Protein AF-A0A7S0Y699-F1 (afdb_monomer)

Solvent-accessible surface area (backbone atoms only — not comparable to full-atom values): 8806 Å² total; per-residue (Å²): 116,70,66,81,60,70,56,67,76,47,17,30,25,66,94,28,66,89,43,99,70,63,48,71,40,78,43,74,48,36,30,50,46,78,73,39,75,64,37,94,98,78,42,70,42,19,19,34,42,33,44,39,38,28,34,19,54,44,49,66,59,52,56,55,51,32,77,75,46,43,77,44,58,63,66,89,39,71,94,47,36,58,86,80,40,60,79,44,30,72,87,48,79,47,78,46,75,59,47,81,74,56,32,74,36,30,30,52,82,72,67,41,38,48,52,95,74,39,51,72,67,30,56,74,70,58,53,36,29,89,54,80,79,41,34,34,72,75,45,43,92,84,88,88,88,86,86,86,135

Radius of gyration: 19.95 Å; Cα contacts (8 Å, |Δi|>4): 248; chains: 1; bounding box: 57×26×53 Å

Foldseek 3Di:
DVLVVADQVQQFAPVCPPPPDTGRHKDKFKFFAWDADDDPPPAHTATEIEIEIGRNNVVVVVVVVCVVGNGLPDCVDPVSPCVNPVRRYPPHYYYHGDRLVLLQDWLVNVPQAAPVPDDPVCVVVVSHHPDRRQTDVNSDDDDDDDDDD

Structure (mmCIF, N/CA/C/O backbone):
data_AF-A0A7S0Y699-F1
#
_entry.id   AF-A0A7S0Y699-F1
#
loop_
_atom_site.group_PDB
_atom_site.id
_atom_site.type_symbol
_atom_site.label_atom_id
_atom_site.label_alt_id
_atom_site.label_comp_id
_atom_site.label_asym_id
_atom_site.label_entity_id
_atom_site.label_seq_id
_atom_site.pdbx_PDB_ins_code
_atom_site.Cartn_x
_atom_site.Cartn_y
_atom_site.Cartn_z
_atom_site.occupancy
_atom_site.B_iso_or_equiv
_atom_site.auth_seq_id
_atom_site.auth_comp_id
_atom_site.auth_asym_id
_atom_site.auth_atom_id
_atom_site.pdbx_PDB_model_num
ATOM 1 N N . ALA A 1 1 ? -2.655 -6.889 9.668 1.00 92.50 1 ALA A N 1
ATOM 2 C CA . ALA A 1 1 ? -3.745 -7.836 9.348 1.00 92.50 1 ALA A CA 1
ATOM 3 C C . ALA A 1 1 ? -4.973 -7.113 8.804 1.00 92.50 1 ALA A C 1
ATOM 5 O O . ALA A 1 1 ? -5.350 -7.384 7.677 1.00 92.50 1 ALA A O 1
ATOM 6 N N . GLU A 1 2 ? -5.554 -6.162 9.543 1.00 97.06 2 GLU A N 1
ATOM 7 C CA . GLU A 1 2 ? -6.800 -5.480 9.140 1.00 97.06 2 GLU A CA 1
ATOM 8 C C . GLU A 1 2 ? -6.729 -4.751 7.786 1.00 97.06 2 GLU A C 1
ATOM 10 O O . GLU A 1 2 ? -7.734 -4.659 7.089 1.00 97.06 2 GLU A O 1
ATOM 15 N N . ALA A 1 3 ? -5.542 -4.318 7.343 1.00 97.69 3 ALA A N 1
ATOM 16 C CA . ALA A 1 3 ? -5.342 -3.756 6.001 1.00 97.69 3 ALA A CA 1
ATOM 17 C C . ALA A 1 3 ? -5.772 -4.711 4.866 1.00 97.69 3 ALA A C 1
ATOM 19 O O . ALA A 1 3 ? -6.215 -4.256 3.817 1.00 97.69 3 ALA A O 1
ATOM 20 N N . LEU A 1 4 ? -5.684 -6.026 5.099 1.00 97.56 4 LEU A N 1
ATOM 21 C CA . LEU A 1 4 ? -6.048 -7.084 4.151 1.00 97.56 4 LEU A CA 1
ATOM 22 C C . LEU A 1 4 ? -7.506 -7.557 4.304 1.00 97.56 4 LEU A C 1
ATOM 24 O O . LEU A 1 4 ? -7.882 -8.599 3.777 1.00 97.56 4 LEU A O 1
ATOM 28 N N . LYS A 1 5 ? -8.316 -6.826 5.080 1.00 97.31 5 LYS A N 1
ATOM 29 C CA . LYS A 1 5 ? -9.738 -7.114 5.318 1.00 97.31 5 LYS A CA 1
ATOM 30 C C . LYS A 1 5 ? -10.615 -5.872 5.090 1.00 97.31 5 LYS A C 1
ATOM 32 O O . LYS A 1 5 ? -11.307 -5.431 6.009 1.00 97.31 5 LYS A O 1
ATOM 37 N N . PRO A 1 6 ? -10.544 -5.236 3.912 1.00 97.56 6 PRO A N 1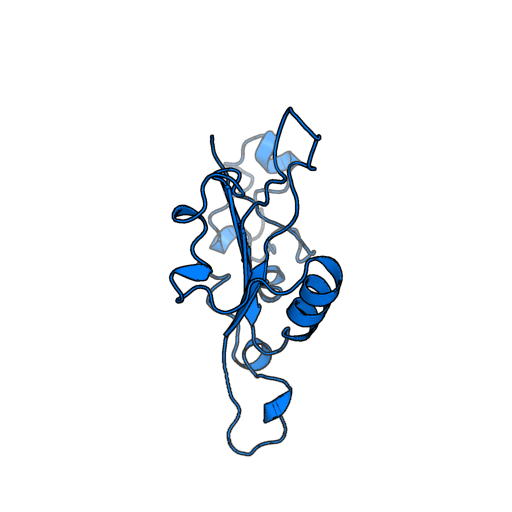
ATOM 38 C CA . PRO A 1 6 ? -11.455 -4.159 3.571 1.00 97.56 6 PRO A CA 1
ATOM 39 C C . PRO A 1 6 ? -12.902 -4.685 3.544 1.00 97.56 6 PRO A C 1
ATOM 41 O O . PRO A 1 6 ? -13.136 -5.840 3.184 1.00 97.56 6 PRO A O 1
ATOM 44 N N . PRO A 1 7 ? -13.883 -3.858 3.929 1.00 97.50 7 PRO A N 1
ATOM 45 C CA . PRO A 1 7 ? -15.293 -4.180 3.747 1.00 97.50 7 PRO A CA 1
ATOM 46 C C . PRO A 1 7 ? -15.667 -4.308 2.255 1.00 97.50 7 PRO A C 1
ATOM 48 O O . PRO A 1 7 ? -14.981 -3.784 1.375 1.00 97.50 7 PRO A O 1
ATOM 51 N N . SER A 1 8 ? -16.770 -5.011 1.979 1.00 96.00 8 SER A N 1
ATOM 52 C CA . SER A 1 8 ? -17.258 -5.335 0.620 1.00 96.00 8 SER A CA 1
ATOM 53 C C . SER A 1 8 ? -17.503 -4.093 -0.259 1.00 96.00 8 SER A C 1
ATOM 55 O O . SER A 1 8 ? -17.228 -4.109 -1.463 1.00 96.00 8 SER A O 1
ATOM 57 N N . ASP A 1 9 ? -17.918 -2.969 0.333 1.00 95.81 9 ASP A N 1
ATOM 58 C CA . ASP A 1 9 ? -18.098 -1.699 -0.378 1.00 95.81 9 ASP A CA 1
ATOM 59 C C . ASP A 1 9 ? -16.779 -1.142 -0.940 1.00 95.81 9 ASP A C 1
ATOM 61 O O . ASP A 1 9 ? -16.764 -0.648 -2.066 1.00 95.81 9 ASP A O 1
ATOM 65 N N . LEU A 1 10 ? -15.663 -1.286 -0.214 1.00 97.75 10 LEU A N 1
ATOM 66 C CA . LEU A 1 10 ? -14.329 -0.937 -0.720 1.00 97.75 10 LEU A CA 1
ATOM 67 C C . LEU A 1 10 ? -13.794 -1.954 -1.738 1.00 97.75 10 LEU A C 1
ATOM 69 O O . LEU A 1 10 ? -12.998 -1.610 -2.610 1.00 97.75 10 LEU A O 1
ATOM 73 N N . MET A 1 11 ? -14.207 -3.216 -1.649 1.00 98.31 11 MET A N 1
ATOM 74 C CA . MET A 1 11 ? -13.753 -4.252 -2.583 1.00 98.31 11 MET A CA 1
ATOM 75 C C . MET A 1 11 ? -14.457 -4.200 -3.939 1.00 98.31 11 MET A C 1
ATOM 77 O O . MET A 1 11 ? -13.927 -4.724 -4.918 1.00 98.31 11 MET A O 1
ATOM 81 N N . THR A 1 12 ? -15.628 -3.565 -4.014 1.00 98.38 12 THR A N 1
ATOM 82 C CA . THR A 1 12 ? -16.441 -3.510 -5.231 1.00 98.38 12 THR A CA 1
ATOM 83 C C . THR A 1 12 ? -15.731 -2.735 -6.345 1.00 98.38 12 THR A C 1
ATOM 85 O O . THR A 1 12 ? -15.505 -1.529 -6.236 1.00 98.38 12 THR A O 1
ATOM 88 N N . LEU A 1 13 ? -15.431 -3.409 -7.458 1.00 98.25 13 LEU A N 1
ATOM 89 C CA . LEU A 1 13 ? -14.838 -2.785 -8.640 1.00 98.25 13 LEU A CA 1
ATOM 90 C C . LEU A 1 13 ? -15.857 -1.848 -9.323 1.00 98.25 13 LEU A C 1
ATOM 92 O O . LEU A 1 13 ? -16.926 -2.331 -9.727 1.00 98.25 13 LEU A O 1
ATOM 96 N N . PRO A 1 14 ? -15.534 -0.554 -9.552 1.00 98.06 14 PRO A N 1
ATOM 97 C CA . PRO A 1 14 ? -16.464 0.425 -10.121 1.00 98.06 14 PRO A CA 1
ATOM 98 C C . PRO A 1 14 ? -17.082 -0.006 -11.452 1.00 98.06 14 PRO A C 1
ATOM 100 O O . PRO A 1 14 ? -18.264 0.230 -11.687 1.00 98.06 14 PRO A O 1
ATOM 103 N N . TYR A 1 15 ? -16.313 -0.712 -12.287 1.00 97.69 15 TYR A N 1
ATOM 104 C CA . TYR A 1 15 ? -16.774 -1.243 -13.572 1.00 97.69 15 TYR A CA 1
ATOM 105 C C . TYR A 1 15 ? -18.023 -2.133 -13.446 1.00 97.69 15 TYR A C 1
ATOM 107 O O . TYR A 1 15 ? -18.905 -2.101 -14.299 1.00 97.69 15 TYR A O 1
ATOM 115 N N . THR A 1 16 ? -18.133 -2.888 -12.350 1.00 97.50 16 THR A N 1
ATOM 116 C CA . THR A 1 16 ? -19.240 -3.828 -12.101 1.00 97.50 16 THR A CA 1
ATOM 117 C C . THR A 1 16 ? -20.292 -3.285 -11.132 1.00 97.50 16 THR A C 1
ATOM 119 O O . THR A 1 16 ? -21.240 -3.990 -10.799 1.00 97.50 16 THR A O 1
ATOM 122 N N . ALA A 1 17 ? -20.172 -2.033 -10.675 1.00 94.69 17 ALA A N 1
ATOM 123 C CA . ALA A 1 17 ? -20.982 -1.502 -9.574 1.00 94.69 17 ALA A CA 1
ATOM 124 C C . ALA A 1 17 ? -22.498 -1.484 -9.852 1.00 94.69 17 ALA A C 1
ATOM 126 O O . ALA A 1 17 ? -23.290 -1.607 -8.915 1.00 94.69 17 ALA A O 1
ATOM 127 N N . ASN A 1 18 ? -22.887 -1.366 -11.127 1.00 96.00 18 ASN A N 1
ATOM 128 C CA . ASN A 1 18 ? -24.281 -1.362 -11.587 1.00 96.00 18 ASN A CA 1
ATOM 129 C C . ASN A 1 18 ? -24.750 -2.723 -12.136 1.00 96.00 18 ASN A C 1
ATOM 131 O O . ASN A 1 18 ? -25.834 -2.805 -12.703 1.00 96.00 18 ASN A O 1
ATOM 135 N N . SER A 1 19 ? -23.930 -3.771 -12.022 1.00 95.62 19 SER A N 1
ATOM 136 C CA . SER A 1 19 ? -24.296 -5.128 -12.442 1.00 95.62 19 SER A CA 1
ATOM 137 C C . SER A 1 19 ? -25.020 -5.873 -11.320 1.00 95.62 19 SER A C 1
ATOM 139 O O . SER A 1 19 ? -24.768 -5.623 -10.140 1.00 95.62 19 SER A O 1
ATOM 141 N N . ASP A 1 20 ? -25.868 -6.837 -11.688 1.00 95.88 20 ASP A N 1
ATOM 142 C CA . ASP A 1 20 ? -26.523 -7.737 -10.726 1.00 95.88 20 ASP A CA 1
ATOM 143 C C . ASP A 1 20 ? -25.497 -8.566 -9.934 1.00 95.88 20 ASP A C 1
ATOM 145 O O . ASP A 1 20 ? -25.697 -8.870 -8.759 1.00 95.88 20 ASP A O 1
ATOM 149 N N . GLN A 1 21 ? -24.369 -8.899 -10.573 1.00 95.88 21 GLN A N 1
ATOM 150 C CA . GLN A 1 21 ? -23.217 -9.552 -9.956 1.00 95.88 21 GLN A CA 1
ATOM 151 C C . GLN A 1 21 ? -22.035 -8.583 -9.908 1.00 95.88 21 GLN A C 1
ATOM 153 O O . GLN A 1 21 ? -21.466 -8.225 -10.940 1.00 95.88 21 GLN A O 1
ATOM 158 N N . LYS A 1 22 ? -21.669 -8.157 -8.697 1.00 97.44 22 LYS A N 1
ATOM 159 C CA . LYS A 1 22 ? -20.559 -7.229 -8.450 1.00 97.44 22 LYS A CA 1
ATOM 160 C C . LYS A 1 22 ? -19.270 -8.004 -8.205 1.00 97.44 22 LYS A C 1
ATOM 162 O O . LYS A 1 22 ? -19.272 -8.990 -7.471 1.00 97.44 22 LYS A O 1
ATOM 167 N N . ALA A 1 23 ? -18.172 -7.546 -8.796 1.00 97.81 23 ALA A N 1
ATOM 168 C CA . ALA A 1 23 ? -16.852 -8.101 -8.543 1.00 97.81 23 ALA A CA 1
ATOM 169 C C . ALA A 1 23 ? -16.239 -7.440 -7.302 1.00 97.81 23 ALA A C 1
ATOM 171 O O . ALA A 1 23 ? -16.046 -6.224 -7.275 1.00 97.81 23 ALA A O 1
ATOM 172 N N . GLU A 1 24 ? -15.914 -8.250 -6.297 1.00 98.06 24 GLU A N 1
ATOM 173 C CA . GLU A 1 24 ? -15.200 -7.835 -5.089 1.00 98.06 24 GLU A CA 1
ATOM 174 C C . GLU A 1 24 ? -13.762 -8.343 -5.160 1.00 98.06 24 GLU A C 1
ATOM 176 O O . GLU A 1 24 ? -13.492 -9.520 -4.924 1.00 98.06 24 GLU A O 1
ATOM 181 N N . VAL A 1 25 ? -12.835 -7.468 -5.547 1.00 98.00 25 VAL A N 1
ATOM 182 C CA . VAL A 1 25 ? -11.463 -7.863 -5.886 1.00 98.00 25 VAL A CA 1
ATOM 183 C C . VAL A 1 25 ? -10.441 -6.876 -5.347 1.00 98.00 25 VAL A C 1
ATOM 185 O O . VAL A 1 25 ? -10.731 -5.702 -5.116 1.00 98.00 25 VAL A O 1
ATOM 188 N N . TYR A 1 26 ? -9.216 -7.362 -5.181 1.00 98.44 26 TYR A N 1
ATOM 189 C CA . TYR A 1 26 ? -8.049 -6.496 -5.143 1.00 98.44 26 TYR A CA 1
ATOM 190 C C . TYR A 1 26 ? -7.591 -6.203 -6.566 1.00 98.44 26 TYR A C 1
ATOM 192 O O . TYR A 1 26 ? -7.600 -7.085 -7.424 1.00 98.44 26 TYR A O 1
ATOM 200 N N . CYS A 1 27 ? -7.128 -4.981 -6.787 1.00 98.31 27 CYS A N 1
ATOM 201 C CA . CYS A 1 27 ? -6.361 -4.612 -7.964 1.00 98.31 27 CYS A CA 1
ATOM 202 C C . CYS A 1 27 ? -4.888 -4.468 -7.569 1.00 98.31 27 CYS A C 1
ATOM 204 O O . CYS A 1 27 ? -4.571 -4.073 -6.440 1.00 98.31 27 CYS A O 1
ATOM 206 N N . SER A 1 28 ? -3.984 -4.789 -8.494 1.00 98.56 28 SER A N 1
ATOM 207 C CA . SER A 1 28 ? -2.548 -4.647 -8.263 1.00 98.56 28 SER A CA 1
ATOM 208 C C . SER A 1 28 ? -1.818 -4.124 -9.489 1.00 98.56 28 SER A C 1
ATOM 210 O O . SER A 1 28 ? -2.262 -4.374 -10.605 1.00 98.56 28 SER A O 1
ATOM 212 N N . LEU A 1 29 ? -0.687 -3.465 -9.260 1.00 98.75 29 LEU A N 1
ATOM 213 C CA . LEU A 1 29 ? 0.206 -2.953 -10.293 1.00 98.75 29 LEU A CA 1
ATOM 214 C C . LEU A 1 29 ? 1.664 -3.224 -9.901 1.00 98.75 29 LEU A C 1
ATOM 216 O O . LEU A 1 29 ? 2.030 -3.088 -8.727 1.00 98.75 29 LEU A O 1
ATOM 220 N N . LEU A 1 30 ? 2.482 -3.620 -10.878 1.00 98.81 30 LEU A N 1
ATOM 221 C CA . LEU A 1 30 ? 3.939 -3.621 -10.764 1.00 98.81 30 LEU A CA 1
ATOM 222 C C . LEU A 1 30 ? 4.463 -2.285 -11.296 1.00 98.81 30 LEU A C 1
ATOM 224 O O . LEU A 1 30 ? 4.098 -1.871 -12.391 1.00 98.81 30 LEU A O 1
ATOM 228 N N . LEU A 1 31 ? 5.312 -1.616 -10.522 1.00 98.69 31 LEU A N 1
ATOM 229 C CA . LEU A 1 31 ? 6.002 -0.393 -10.929 1.00 98.69 31 LEU A CA 1
ATOM 230 C C . LEU A 1 31 ? 7.513 -0.625 -10.922 1.00 98.69 31 LEU A C 1
ATOM 232 O O . LEU A 1 31 ? 8.020 -1.318 -10.034 1.00 98.69 31 LEU A O 1
ATOM 236 N N . ARG A 1 32 ? 8.220 0.027 -11.852 1.00 98.31 32 ARG A N 1
ATOM 237 C CA . ARG A 1 32 ? 9.688 0.024 -11.976 1.00 98.31 32 ARG A CA 1
ATOM 238 C C . ARG A 1 32 ? 10.266 1.447 -11.844 1.00 98.31 32 ARG A C 1
ATOM 240 O O . ARG A 1 32 ? 10.871 1.952 -12.786 1.00 98.31 32 ARG A O 1
ATOM 247 N N . PRO A 1 33 ? 10.044 2.161 -10.720 1.00 98.00 33 PRO A N 1
ATOM 248 C CA . PRO A 1 33 ? 10.505 3.540 -10.593 1.00 98.00 33 PRO A CA 1
ATOM 249 C C . PRO A 1 33 ? 12.037 3.625 -10.631 1.00 98.00 33 PRO A C 1
ATOM 251 O O . PRO A 1 33 ? 12.727 2.918 -9.890 1.00 98.00 33 PRO A O 1
ATOM 254 N N . LEU A 1 34 ? 12.552 4.535 -11.461 1.00 97.75 34 LEU A N 1
ATOM 255 C CA . LEU A 1 34 ? 13.977 4.837 -11.581 1.00 97.75 34 LEU A CA 1
ATOM 256 C C . LEU A 1 34 ? 14.559 5.288 -10.231 1.00 97.75 34 LEU A C 1
ATOM 258 O O . LEU A 1 34 ? 14.036 6.199 -9.586 1.00 97.75 34 LEU A O 1
ATOM 262 N N . ALA A 1 35 ? 15.663 4.667 -9.826 1.00 97.12 35 ALA A N 1
ATOM 263 C CA . ALA A 1 35 ? 16.369 4.945 -8.576 1.00 97.12 35 ALA A CA 1
ATOM 264 C C . ALA A 1 35 ? 17.822 5.385 -8.810 1.00 97.12 35 ALA A C 1
ATOM 266 O O . ALA A 1 35 ? 18.334 6.232 -8.077 1.00 97.12 35 ALA A O 1
ATOM 267 N N . CYS A 1 36 ? 18.475 4.846 -9.842 1.00 97.62 36 CYS A N 1
ATOM 268 C CA . CYS A 1 36 ? 19.807 5.245 -10.280 1.00 97.62 36 CYS A CA 1
ATOM 269 C C . CYS A 1 36 ? 19.738 5.651 -11.757 1.00 97.62 36 CYS A C 1
ATOM 271 O O . CYS A 1 36 ? 19.381 4.806 -12.571 1.00 97.62 36 CYS A O 1
ATOM 273 N N . PRO A 1 37 ? 20.020 6.912 -12.121 1.00 97.25 37 PRO A N 1
ATOM 274 C CA . PRO A 1 37 ? 20.061 7.311 -13.523 1.00 97.25 37 PRO A CA 1
ATOM 275 C C . PRO A 1 37 ? 21.303 6.745 -14.219 1.00 97.25 37 PRO A C 1
ATOM 277 O O . PRO A 1 37 ? 22.350 6.579 -13.591 1.00 97.25 37 PRO A O 1
ATOM 280 N N . GLU A 1 38 ? 21.201 6.528 -15.528 1.00 97.88 38 GLU A N 1
ATOM 281 C CA . GLU A 1 38 ? 22.345 6.152 -16.356 1.00 97.88 38 GLU A CA 1
ATOM 282 C C . GLU A 1 38 ? 23.432 7.242 -16.335 1.00 97.88 38 GLU A C 1
ATOM 284 O O . GLU A 1 38 ? 23.162 8.443 -16.451 1.00 97.88 38 GLU A O 1
ATOM 289 N N . VAL A 1 39 ? 24.690 6.808 -16.238 1.00 97.56 39 VAL A N 1
ATOM 290 C CA . VAL A 1 39 ? 25.869 7.634 -16.497 1.00 97.56 39 VAL A CA 1
ATOM 291 C C . VAL A 1 39 ? 26.774 6.875 -17.458 1.00 97.56 39 VAL A C 1
ATOM 293 O O . VAL A 1 39 ? 27.418 5.895 -17.078 1.00 97.56 39 VAL A O 1
ATOM 296 N N . VAL A 1 40 ? 26.846 7.361 -18.699 1.00 96.88 40 VAL A N 1
ATOM 297 C CA . VAL A 1 40 ? 27.591 6.723 -19.794 1.00 96.88 40 VAL A CA 1
ATOM 298 C C . VAL A 1 40 ? 29.034 6.417 -19.381 1.00 96.88 40 VAL A C 1
ATOM 300 O O . VAL A 1 40 ? 29.788 7.305 -18.982 1.00 96.88 40 VAL A O 1
ATOM 303 N N . GLY A 1 41 ? 29.419 5.145 -19.505 1.00 95.81 41 GLY A N 1
ATOM 304 C CA . GLY A 1 41 ? 30.754 4.654 -19.151 1.00 95.81 41 GLY A CA 1
ATOM 305 C C . GLY A 1 41 ? 30.993 4.443 -17.651 1.00 95.81 41 GLY A C 1
ATOM 306 O O . GLY A 1 41 ? 32.126 4.154 -17.270 1.00 95.81 41 GLY A O 1
ATOM 307 N N . PHE A 1 42 ? 29.966 4.585 -16.807 1.00 96.12 42 PHE A N 1
ATOM 308 C CA . PHE A 1 42 ? 30.067 4.404 -15.358 1.00 96.12 42 PHE A CA 1
ATOM 309 C C . PHE A 1 42 ? 28.998 3.464 -14.787 1.00 96.12 42 PHE A C 1
ATOM 311 O O . PHE A 1 42 ? 29.355 2.491 -14.127 1.00 96.12 42 PHE A O 1
ATOM 318 N N . THR A 1 43 ? 27.712 3.735 -15.026 1.00 95.69 43 THR A N 1
ATOM 319 C CA . THR A 1 43 ? 26.604 2.894 -14.544 1.00 95.69 43 THR A CA 1
ATOM 320 C C . THR A 1 43 ? 25.438 2.918 -15.518 1.00 95.69 43 THR A C 1
ATOM 322 O O . THR A 1 43 ? 25.113 3.968 -16.072 1.00 95.69 43 THR A O 1
ATOM 325 N N . GLU A 1 44 ? 24.789 1.771 -15.673 1.00 96.69 44 GLU A N 1
ATOM 326 C CA . GLU A 1 44 ? 23.470 1.681 -16.294 1.00 96.69 44 GLU A CA 1
ATOM 327 C C . GLU A 1 44 ? 22.402 2.223 -15.343 1.00 96.69 44 GLU A C 1
ATOM 329 O O . GLU A 1 44 ? 22.641 2.377 -14.134 1.00 96.69 44 GLU A O 1
ATOM 334 N N . GLU A 1 45 ? 21.236 2.545 -15.900 1.00 97.75 45 GLU A N 1
ATOM 335 C CA . GLU A 1 45 ? 20.092 2.916 -15.085 1.00 97.75 45 GLU A CA 1
ATOM 336 C C . GLU A 1 45 ? 19.607 1.736 -14.241 1.00 97.75 45 GLU A C 1
ATOM 338 O O . GLU A 1 45 ? 19.653 0.583 -14.660 1.00 97.75 45 GLU A O 1
ATOM 343 N N . LYS A 1 46 ? 19.129 2.029 -13.029 1.00 98.31 46 LYS A N 1
ATOM 344 C CA . LYS A 1 46 ? 18.552 1.021 -12.140 1.00 98.31 46 LYS A CA 1
ATOM 345 C C . LYS A 1 46 ? 17.230 1.477 -11.569 1.00 98.31 46 LYS A C 1
ATOM 347 O O . LYS A 1 46 ? 17.095 2.615 -11.112 1.00 98.31 46 LYS A O 1
ATOM 352 N N . SER A 1 47 ? 16.284 0.555 -11.514 1.00 98.25 47 SER A N 1
ATOM 353 C CA . SER A 1 47 ? 14.972 0.736 -10.908 1.00 98.25 47 SER A CA 1
ATOM 354 C C . SER A 1 47 ? 14.840 -0.056 -9.608 1.00 98.25 47 SER A C 1
ATOM 356 O O . SER A 1 47 ? 15.544 -1.039 -9.372 1.00 98.25 47 SER A O 1
ATOM 358 N N . ASN A 1 48 ? 13.920 0.372 -8.747 1.00 97.19 48 ASN A N 1
ATOM 359 C CA . ASN A 1 48 ? 13.360 -0.504 -7.715 1.00 97.19 48 ASN A CA 1
ATOM 360 C C . ASN A 1 48 ? 12.143 -1.230 -8.305 1.00 97.19 48 ASN A C 1
ATOM 362 O O . ASN A 1 48 ? 11.591 -0.778 -9.305 1.00 97.19 48 ASN A O 1
ATOM 366 N N . GLU A 1 49 ? 11.644 -2.275 -7.648 1.00 98.19 49 GLU A N 1
ATOM 367 C CA . GLU A 1 49 ? 10.267 -2.731 -7.892 1.00 98.19 49 GLU A CA 1
ATOM 368 C C . GLU A 1 49 ? 9.335 -2.325 -6.766 1.00 98.19 49 GLU A C 1
ATOM 370 O O . GLU A 1 49 ? 9.693 -2.371 -5.590 1.00 98.19 49 GLU A O 1
ATOM 375 N N . VAL A 1 50 ? 8.105 -1.962 -7.124 1.00 98.62 50 VAL A N 1
ATOM 376 C CA . VAL A 1 50 ? 7.043 -1.704 -6.153 1.00 98.62 50 VAL A CA 1
ATOM 377 C C . VAL A 1 50 ? 5.786 -2.463 -6.547 1.00 98.62 50 VAL A C 1
ATOM 379 O O . VAL A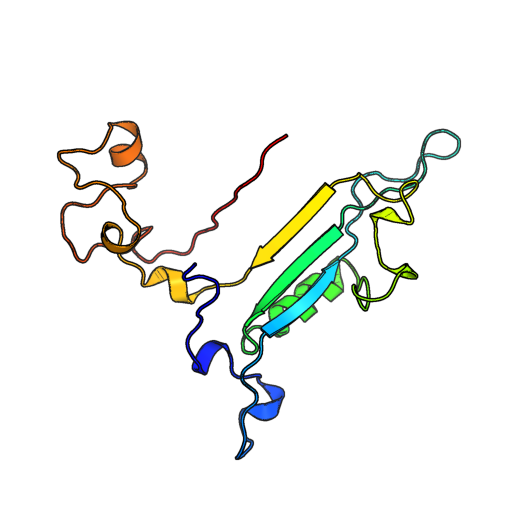 1 50 ? 5.276 -2.309 -7.656 1.00 98.62 50 VAL A O 1
ATOM 382 N N . ARG A 1 51 ? 5.243 -3.241 -5.607 1.00 98.62 51 ARG A N 1
ATOM 383 C CA . ARG A 1 51 ? 3.903 -3.827 -5.714 1.00 98.62 51 ARG A CA 1
ATOM 384 C C . ARG A 1 51 ? 2.891 -2.882 -5.082 1.00 98.62 51 ARG A C 1
ATOM 386 O O . ARG A 1 51 ? 2.894 -2.675 -3.868 1.00 98.62 51 ARG A O 1
ATOM 393 N N . PHE A 1 52 ? 2.029 -2.299 -5.907 1.00 98.81 52 PHE A N 1
ATOM 394 C CA . PHE A 1 52 ? 0.957 -1.419 -5.456 1.00 98.81 52 PHE A CA 1
ATOM 395 C C . PHE A 1 52 ? -0.352 -2.205 -5.404 1.00 98.81 52 PHE A C 1
ATOM 397 O O . PHE A 1 52 ? -0.773 -2.759 -6.413 1.00 98.81 52 PHE A O 1
ATOM 404 N N . ILE A 1 53 ? -0.987 -2.278 -4.236 1.00 98.75 53 ILE A N 1
ATOM 405 C CA . ILE A 1 53 ? -2.193 -3.072 -3.982 1.00 98.75 53 ILE A CA 1
ATOM 406 C C . ILE A 1 53 ? -3.292 -2.146 -3.466 1.00 98.75 53 ILE A C 1
ATOM 408 O O . ILE A 1 53 ? -3.099 -1.399 -2.502 1.00 98.75 53 ILE A O 1
ATOM 412 N N . ALA A 1 54 ? -4.469 -2.216 -4.080 1.00 98.62 54 ALA A N 1
ATOM 413 C CA . ALA A 1 54 ? -5.626 -1.441 -3.656 1.00 98.62 54 ALA A CA 1
ATOM 414 C C . ALA A 1 54 ? -6.921 -2.264 -3.747 1.00 98.62 54 ALA A C 1
ATOM 416 O O . ALA A 1 54 ? -7.041 -3.118 -4.629 1.00 98.62 54 ALA A O 1
ATOM 417 N N . PRO A 1 55 ? -7.905 -2.022 -2.862 1.00 98.62 55 PRO A N 1
ATOM 418 C CA . PRO A 1 55 ? -9.266 -2.520 -3.042 1.00 98.62 55 PRO A CA 1
ATOM 419 C C . PRO A 1 55 ? -9.858 -2.045 -4.376 1.00 98.62 55 PRO A C 1
ATOM 421 O O . PRO A 1 55 ? -9.521 -0.954 -4.843 1.00 98.62 55 PRO A O 1
ATOM 424 N N . GLY A 1 56 ? -10.760 -2.830 -4.971 1.00 98.38 56 GLY A N 1
ATOM 425 C CA . GLY A 1 56 ? -11.337 -2.550 -6.288 1.00 98.38 56 GLY A CA 1
ATOM 426 C C . GLY A 1 56 ? -11.941 -1.150 -6.425 1.00 98.38 56 GLY A C 1
ATOM 427 O O . GLY A 1 56 ? -11.752 -0.505 -7.458 1.00 98.38 56 GLY A O 1
ATOM 428 N N . SER A 1 57 ? -12.574 -0.617 -5.373 1.00 98.25 57 SER A N 1
ATOM 429 C CA . SER A 1 57 ? -13.162 0.732 -5.386 1.00 98.25 57 SER A CA 1
ATOM 430 C C . SER A 1 57 ? -12.128 1.853 -5.551 1.00 98.25 57 SER A C 1
ATOM 432 O O . SER A 1 57 ? -12.494 2.995 -5.813 1.00 98.25 57 SER A O 1
ATOM 434 N N . MET A 1 58 ? -10.845 1.542 -5.362 1.00 98.44 58 MET A N 1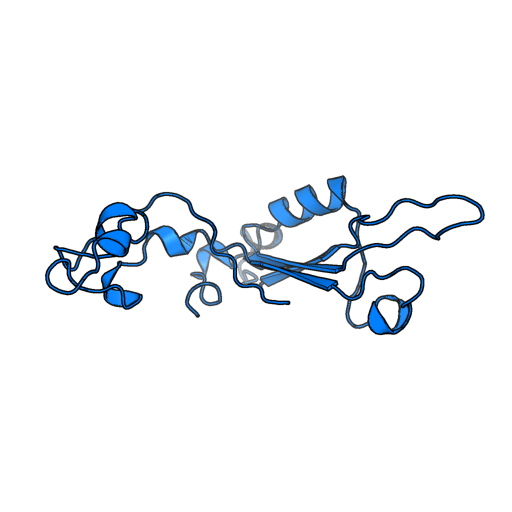
ATOM 435 C CA . MET A 1 58 ? -9.712 2.465 -5.402 1.00 98.44 58 MET A CA 1
ATOM 436 C C . MET A 1 58 ? -8.815 2.240 -6.628 1.00 98.44 58 MET A C 1
ATOM 438 O O . MET A 1 58 ? -7.670 2.685 -6.648 1.00 98.44 58 MET A O 1
ATOM 442 N N . VAL A 1 59 ? -9.311 1.565 -7.671 1.00 98.44 59 VAL A N 1
ATOM 443 C CA . VAL A 1 59 ? -8.543 1.296 -8.901 1.00 98.44 59 VAL A CA 1
ATOM 444 C C . VAL A 1 59 ? -8.037 2.572 -9.596 1.00 98.44 59 VAL A C 1
ATOM 446 O O . VAL A 1 59 ? -6.978 2.552 -10.213 1.00 98.44 59 VAL A O 1
ATOM 449 N N . SER A 1 60 ? -8.699 3.721 -9.416 1.00 98.38 60 SER A N 1
ATOM 450 C CA . SER A 1 60 ? -8.214 5.017 -9.922 1.00 98.38 60 SER A CA 1
ATOM 451 C C . SER A 1 60 ? -6.866 5.437 -9.326 1.00 98.38 60 SER A C 1
ATOM 453 O O . SER A 1 60 ? -6.134 6.214 -9.928 1.00 98.38 60 SER A O 1
ATOM 455 N N . ASN A 1 61 ? -6.513 4.945 -8.133 1.00 98.69 61 ASN A N 1
ATOM 456 C CA . ASN A 1 61 ? -5.193 5.189 -7.560 1.00 98.69 61 ASN A CA 1
ATOM 457 C C . ASN A 1 61 ? -4.089 4.441 -8.315 1.00 98.69 61 ASN A C 1
ATOM 459 O O . ASN A 1 61 ? -2.964 4.932 -8.324 1.00 98.69 61 ASN A O 1
ATOM 463 N N . LEU A 1 62 ? -4.399 3.289 -8.924 1.00 98.62 62 LEU A N 1
ATOM 464 C CA . LEU A 1 62 ? -3.458 2.536 -9.758 1.00 98.62 62 LEU A CA 1
ATOM 465 C C . LEU A 1 62 ? -3.230 3.266 -11.081 1.00 98.62 62 LEU A C 1
ATOM 467 O O . LEU A 1 62 ? -2.081 3.518 -11.413 1.00 98.62 62 LEU A O 1
ATOM 471 N N . ASP A 1 63 ? -4.304 3.708 -11.741 1.00 98.50 63 ASP A N 1
ATOM 472 C CA . ASP A 1 63 ? -4.240 4.572 -12.935 1.00 98.50 63 ASP A CA 1
ATOM 473 C C . ASP A 1 63 ? -3.371 5.821 -12.683 1.00 98.50 63 ASP A C 1
ATOM 475 O O . ASP A 1 63 ? -2.451 6.137 -13.438 1.00 98.50 63 ASP A O 1
ATOM 479 N N . PHE A 1 64 ? -3.570 6.477 -11.533 1.00 98.69 64 PHE A N 1
ATOM 480 C CA . PHE A 1 64 ? -2.760 7.628 -11.142 1.00 98.69 64 PHE A CA 1
ATOM 481 C C . PHE A 1 64 ? -1.258 7.308 -11.072 1.00 98.69 64 PHE A C 1
ATOM 483 O O . PHE A 1 64 ? -0.458 8.028 -11.668 1.00 98.69 64 PHE A O 1
ATOM 490 N N . VAL A 1 65 ? -0.849 6.254 -10.357 1.00 98.50 65 VAL A N 1
ATOM 491 C CA . VAL A 1 65 ? 0.584 5.937 -10.215 1.00 98.50 65 VAL A CA 1
ATOM 492 C C . VAL A 1 65 ? 1.184 5.331 -11.485 1.00 98.50 65 VAL A C 1
ATOM 494 O O . VAL A 1 65 ? 2.351 5.587 -11.765 1.00 98.50 65 VAL A O 1
ATOM 497 N N . GLU A 1 66 ? 0.396 4.605 -12.279 1.00 98.56 66 GLU A N 1
ATOM 498 C CA . GLU A 1 66 ? 0.790 4.100 -13.598 1.00 98.56 66 GLU A CA 1
ATOM 499 C C . GLU A 1 66 ? 1.139 5.253 -14.543 1.00 98.56 66 GLU A C 1
ATOM 501 O O . GLU A 1 66 ? 2.186 5.233 -15.184 1.00 98.56 66 GLU A O 1
ATOM 506 N N . SER A 1 67 ? 0.325 6.313 -14.565 1.00 98.19 67 SER A N 1
ATOM 507 C CA . SER A 1 67 ? 0.578 7.483 -15.415 1.00 98.19 67 SER A CA 1
ATOM 508 C C . SER A 1 67 ? 1.888 8.218 -15.087 1.00 98.19 67 SER A C 1
ATOM 510 O O . SER A 1 67 ? 2.455 8.890 -15.948 1.00 98.19 67 SER A O 1
ATOM 512 N N . ILE A 1 68 ? 2.373 8.092 -13.846 1.00 98.12 68 ILE A N 1
ATOM 513 C CA . ILE A 1 68 ? 3.577 8.773 -13.353 1.00 98.12 68 ILE A CA 1
ATOM 514 C C . ILE A 1 68 ? 4.816 7.889 -13.513 1.00 98.12 68 ILE A C 1
ATOM 516 O O . ILE A 1 68 ? 5.879 8.391 -13.874 1.00 98.12 68 ILE A O 1
ATOM 520 N N . PHE A 1 69 ? 4.695 6.593 -13.214 1.00 98.19 69 PHE A N 1
ATOM 521 C CA . PHE A 1 69 ? 5.832 5.675 -13.082 1.00 98.19 69 PHE A CA 1
ATOM 522 C C . PHE A 1 69 ? 5.867 4.55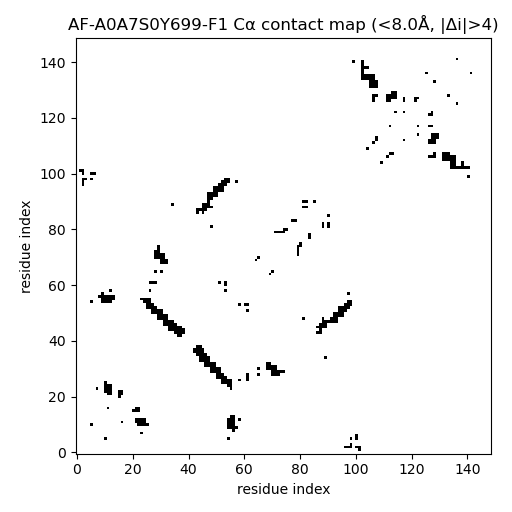9 -14.135 1.00 98.19 69 PHE A C 1
ATOM 524 O O . PHE A 1 69 ? 6.783 3.739 -14.110 1.00 98.19 69 PHE A O 1
ATOM 531 N N . GLY A 1 70 ? 4.901 4.528 -15.053 1.00 98.06 70 GLY A N 1
ATOM 532 C CA . GLY A 1 70 ? 4.749 3.476 -16.052 1.00 98.06 70 GLY A CA 1
ATOM 533 C C . GLY A 1 70 ? 4.126 2.196 -15.494 1.00 98.06 70 GLY A C 1
ATOM 534 O O . GLY A 1 70 ? 3.869 2.065 -14.296 1.00 98.06 70 GLY A O 1
ATOM 535 N N . ASN A 1 71 ? 3.887 1.239 -16.390 1.00 98.38 71 ASN A N 1
ATOM 536 C CA . ASN A 1 71 ? 3.346 -0.077 -16.071 1.00 98.38 71 ASN A CA 1
ATOM 537 C C . ASN A 1 71 ? 4.455 -1.127 -16.216 1.00 98.38 71 ASN A C 1
ATOM 539 O O . ASN A 1 71 ? 5.020 -1.273 -17.296 1.00 98.38 71 ASN A O 1
ATOM 543 N N . GLY A 1 72 ? 4.776 -1.836 -15.132 1.00 97.44 72 GLY A N 1
ATOM 544 C CA . GLY A 1 72 ? 5.753 -2.930 -15.122 1.00 97.44 72 GLY A CA 1
ATOM 545 C C . GLY A 1 72 ? 5.197 -4.276 -15.600 1.00 97.44 72 GLY A C 1
ATOM 546 O O . GLY A 1 72 ? 5.881 -5.281 -15.452 1.00 97.44 72 GLY A O 1
ATOM 547 N N . ASP A 1 73 ? 3.968 -4.291 -16.124 1.00 97.44 73 ASP A N 1
ATOM 548 C CA . ASP A 1 73 ? 3.260 -5.448 -16.675 1.00 97.44 73 ASP A CA 1
ATOM 549 C C . ASP A 1 73 ? 3.050 -6.589 -15.651 1.00 97.44 73 ASP A C 1
ATOM 551 O O . ASP A 1 73 ? 3.014 -6.379 -14.429 1.00 97.44 73 ASP A O 1
ATOM 555 N N . ASN A 1 74 ? 2.790 -7.799 -16.145 1.00 97.75 74 ASN A N 1
ATOM 556 C CA . ASN A 1 74 ? 2.436 -8.962 -15.358 1.00 97.75 74 ASN A CA 1
ATOM 557 C C . ASN A 1 74 ? 3.637 -9.463 -14.527 1.00 97.75 74 ASN A C 1
ATOM 559 O O . ASN A 1 74 ? 4.584 -10.001 -15.106 1.00 97.75 74 ASN A O 1
ATOM 563 N N . PRO A 1 75 ? 3.585 -9.382 -13.183 1.00 97.44 75 PRO A N 1
ATOM 564 C CA . PRO A 1 75 ? 4.674 -9.815 -12.302 1.00 97.44 75 PRO A CA 1
ATOM 565 C C . PRO A 1 75 ? 4.917 -11.332 -12.309 1.00 97.44 75 PRO A C 1
ATOM 567 O O . PRO A 1 75 ? 5.943 -11.772 -11.807 1.00 97.44 75 PRO A O 1
ATOM 570 N N . ASP A 1 76 ? 3.979 -12.134 -12.825 1.00 97.06 76 ASP A N 1
ATOM 571 C CA . ASP A 1 76 ? 4.096 -13.597 -12.841 1.00 97.06 76 ASP A CA 1
ATOM 572 C C . ASP A 1 76 ? 4.926 -14.106 -14.037 1.00 97.06 76 ASP A C 1
ATOM 574 O O . ASP A 1 76 ? 5.204 -15.303 -14.144 1.00 97.06 76 ASP A O 1
ATOM 578 N N . LEU A 1 77 ? 5.309 -13.217 -14.961 1.00 98.06 77 LEU A N 1
ATOM 579 C CA . LEU A 1 77 ? 6.180 -13.545 -16.086 1.00 98.06 77 LEU A CA 1
ATOM 580 C C . LEU A 1 77 ? 7.645 -13.364 -15.687 1.00 98.06 77 LEU A C 1
ATOM 582 O O . LEU A 1 77 ? 8.019 -12.342 -15.120 1.00 98.06 77 LEU A O 1
ATOM 586 N N . ALA A 1 78 ? 8.492 -14.328 -16.054 1.00 97.50 78 ALA A N 1
ATOM 587 C CA . ALA A 1 78 ? 9.925 -14.287 -15.755 1.00 97.50 78 ALA A CA 1
ATOM 588 C C . ALA A 1 78 ? 10.622 -13.038 -16.330 1.00 97.50 78 ALA A C 1
ATOM 590 O O . ALA A 1 78 ? 11.526 -12.500 -15.707 1.00 97.50 78 ALA A O 1
ATOM 591 N N . GLU A 1 79 ? 10.178 -12.542 -17.487 1.00 96.56 79 GLU A N 1
ATOM 592 C CA . GLU A 1 79 ? 10.688 -11.300 -18.092 1.00 96.56 79 GLU A CA 1
ATOM 593 C C . GLU A 1 79 ? 10.476 -10.051 -17.220 1.00 96.56 79 GLU A C 1
ATOM 595 O O . GLU A 1 79 ? 11.199 -9.073 -17.379 1.00 96.56 79 GLU A O 1
ATOM 600 N N . ASN A 1 80 ? 9.536 -10.106 -16.270 1.00 97.62 80 ASN A N 1
ATOM 601 C CA . ASN A 1 80 ? 9.226 -9.018 -15.347 1.00 97.62 80 ASN A CA 1
ATOM 602 C C . ASN A 1 80 ? 9.722 -9.292 -13.915 1.00 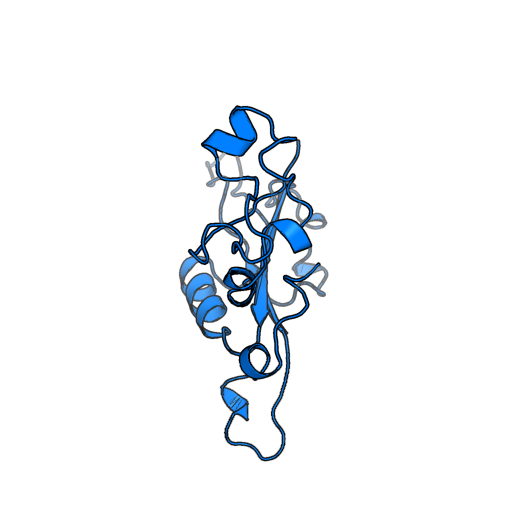97.62 80 ASN A C 1
ATOM 604 O O . ASN A 1 80 ? 9.451 -8.481 -13.023 1.00 97.62 80 ASN A O 1
ATOM 608 N N . ASP A 1 81 ? 10.440 -10.396 -13.674 1.00 97.88 81 ASP A N 1
ATOM 609 C CA . ASP A 1 81 ? 11.076 -10.699 -12.387 1.00 97.88 81 ASP A CA 1
ATOM 610 C C . ASP A 1 81 ? 12.393 -9.918 -12.250 1.00 97.88 81 ASP A C 1
ATOM 612 O O . ASP A 1 81 ? 13.357 -10.142 -12.984 1.00 97.88 81 ASP A O 1
ATOM 616 N N . ALA A 1 82 ? 12.450 -9.017 -11.265 1.00 97.44 82 ALA A N 1
ATOM 617 C CA . ALA A 1 82 ? 13.607 -8.157 -11.016 1.00 97.44 82 ALA A CA 1
ATOM 618 C C . ALA A 1 82 ? 14.896 -8.938 -10.775 1.00 97.44 82 ALA A C 1
ATOM 620 O O . ALA A 1 82 ? 15.983 -8.483 -11.123 1.00 97.44 82 ALA A O 1
ATOM 621 N N . ALA A 1 83 ? 14.780 -10.104 -10.139 1.00 97.06 83 ALA A N 1
ATOM 622 C CA . ALA A 1 83 ? 15.933 -10.899 -9.760 1.00 97.06 83 ALA A CA 1
ATOM 623 C C . ALA A 1 83 ? 16.636 -11.516 -10.977 1.00 97.06 83 ALA A C 1
ATOM 625 O O . ALA A 1 83 ? 17.800 -11.906 -10.868 1.00 97.06 83 ALA A O 1
ATOM 626 N N . LEU A 1 84 ? 15.951 -11.595 -12.124 1.00 97.81 84 LEU A N 1
ATOM 627 C CA . LEU A 1 84 ? 16.508 -12.094 -13.380 1.00 97.81 84 LEU A CA 1
ATOM 628 C C . LEU A 1 84 ? 17.205 -11.000 -14.206 1.00 97.81 84 LEU A C 1
ATOM 630 O O . LEU A 1 84 ? 17.934 -11.341 -15.135 1.00 97.81 84 LEU A O 1
ATOM 634 N N . ASP A 1 85 ? 17.060 -9.726 -13.824 1.00 96.62 85 ASP A N 1
ATOM 635 C CA . ASP A 1 85 ? 17.778 -8.578 -14.395 1.00 96.62 85 ASP A CA 1
ATOM 636 C C . ASP A 1 85 ? 18.477 -7.737 -13.298 1.00 96.62 85 ASP A C 1
ATOM 638 O O . ASP A 1 85 ? 18.081 -6.609 -12.978 1.00 96.62 85 ASP A O 1
ATOM 642 N N . PRO A 1 86 ? 19.533 -8.280 -12.663 1.00 95.94 86 PRO A N 1
ATOM 643 C CA . PRO A 1 86 ? 20.256 -7.590 -11.593 1.00 95.94 86 PRO A CA 1
ATOM 644 C C . PRO A 1 86 ? 21.084 -6.389 -12.086 1.00 95.94 86 PRO A C 1
ATOM 646 O O . PRO A 1 86 ? 21.549 -5.584 -11.271 1.00 95.94 86 PRO A O 1
ATOM 649 N N . GLU A 1 87 ? 21.305 -6.262 -13.397 1.00 95.75 87 GLU A N 1
ATOM 650 C CA . GLU A 1 87 ? 22.017 -5.124 -13.984 1.00 95.75 87 GLU A CA 1
ATOM 651 C C . GLU A 1 87 ? 21.177 -3.850 -13.817 1.00 95.75 87 GLU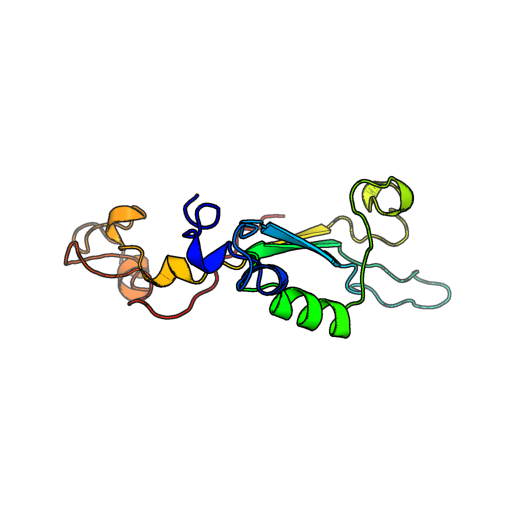 A C 1
ATOM 653 O O . GLU A 1 87 ? 21.689 -2.863 -13.273 1.00 95.75 87 GLU A O 1
ATOM 658 N N . HIS A 1 88 ? 19.866 -3.938 -14.076 1.00 97.56 88 HIS A N 1
ATOM 659 C CA . HIS A 1 88 ? 18.916 -2.819 -14.022 1.00 97.56 88 HIS A CA 1
ATOM 660 C C . HIS A 1 88 ? 18.053 -2.760 -12.745 1.00 97.56 88 HIS A C 1
ATOM 662 O O . HIS A 1 88 ? 17.186 -1.888 -12.611 1.00 97.56 88 HIS A O 1
ATOM 668 N N . TRP A 1 89 ? 18.280 -3.640 -11.765 1.00 98.06 89 TRP A N 1
ATOM 669 C CA . TRP A 1 89 ? 17.586 -3.625 -10.472 1.00 98.06 89 TRP A CA 1
ATOM 670 C C . TRP A 1 89 ? 18.513 -3.216 -9.320 1.00 98.06 89 TRP A C 1
ATOM 672 O O . TRP A 1 89 ? 19.688 -3.575 -9.258 1.00 98.06 89 TRP A O 1
ATOM 682 N N . THR A 1 90 ? 17.989 -2.458 -8.357 1.00 97.75 90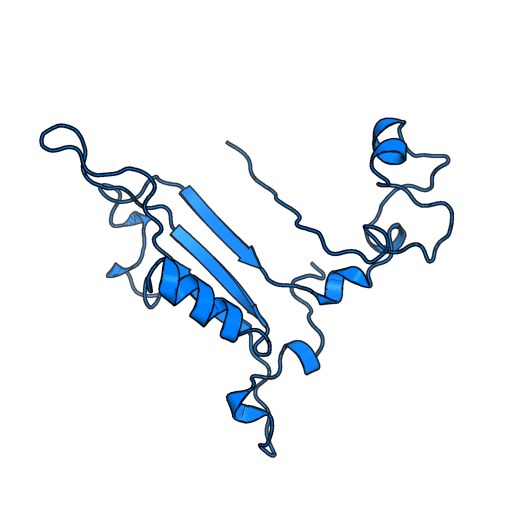 THR A N 1
ATOM 683 C CA . THR A 1 90 ? 18.739 -2.053 -7.154 1.00 97.75 90 THR A CA 1
ATOM 684 C C . THR A 1 90 ? 18.873 -3.147 -6.097 1.00 97.75 90 THR A C 1
ATOM 686 O O . THR A 1 90 ? 19.598 -2.954 -5.121 1.00 97.75 90 THR A O 1
ATOM 689 N N . GLY A 1 91 ? 18.157 -4.265 -6.242 1.00 97.75 91 GLY A N 1
ATOM 690 C CA . GLY A 1 91 ? 18.039 -5.283 -5.196 1.00 97.75 91 GLY A CA 1
ATOM 691 C C . GLY A 1 91 ? 17.027 -4.927 -4.100 1.00 97.75 91 GLY A C 1
ATOM 692 O O . GLY A 1 91 ? 17.022 -5.564 -3.050 1.00 97.75 91 GLY A O 1
ATOM 693 N N . THR A 1 92 ? 16.188 -3.903 -4.308 1.00 98.19 92 THR A N 1
ATOM 694 C CA . THR A 1 92 ? 15.175 -3.475 -3.330 1.00 98.19 92 THR A CA 1
ATOM 695 C C . THR A 1 92 ? 13.752 -3.598 -3.870 1.00 98.19 92 THR A C 1
ATOM 697 O O . THR A 1 92 ? 13.468 -3.269 -5.029 1.00 98.19 92 THR A O 1
ATOM 700 N N . THR A 1 93 ? 12.848 -4.030 -2.990 1.00 98.56 93 THR A N 1
ATOM 701 C CA . THR A 1 93 ? 11.423 -4.216 -3.282 1.00 98.56 93 THR A CA 1
ATOM 702 C C . THR A 1 93 ? 10.574 -3.415 -2.301 1.00 98.56 93 THR A C 1
ATOM 704 O O . THR A 1 93 ? 10.790 -3.436 -1.089 1.00 98.56 93 THR A O 1
ATOM 707 N N . GLY A 1 94 ? 9.581 -2.706 -2.829 1.00 98.38 94 GLY A N 1
ATOM 708 C CA . GLY A 1 94 ? 8.586 -1.960 -2.071 1.00 98.38 94 GLY A CA 1
ATOM 709 C C . GLY A 1 94 ? 7.192 -2.575 -2.173 1.00 98.38 94 GLY A C 1
ATOM 710 O O . GLY A 1 94 ? 6.837 -3.234 -3.150 1.00 98.38 94 GLY A O 1
ATOM 711 N N . CYS A 1 95 ? 6.359 -2.300 -1.173 1.00 98.62 95 CYS A N 1
ATOM 712 C CA . CYS A 1 95 ? 4.945 -2.657 -1.189 1.00 98.62 95 CYS A CA 1
ATOM 713 C C . CYS A 1 95 ? 4.105 -1.491 -0.664 1.00 98.62 95 CYS A C 1
ATOM 715 O O . CYS A 1 95 ? 4.427 -0.892 0.365 1.00 98.62 95 CYS A O 1
ATOM 717 N N . VAL A 1 96 ? 3.022 -1.176 -1.374 1.00 98.81 96 VAL A N 1
ATOM 718 C CA . VAL A 1 96 ? 2.031 -0.177 -0.970 1.00 98.81 96 VAL A CA 1
ATOM 719 C C . VAL A 1 96 ? 0.670 -0.850 -0.907 1.00 98.81 96 VAL A C 1
ATOM 721 O O . VAL A 1 96 ? 0.254 -1.493 -1.863 1.00 98.81 96 VAL A O 1
ATOM 724 N N . ILE A 1 97 ? -0.036 -0.681 0.212 1.00 98.75 97 ILE A N 1
ATOM 725 C CA . ILE A 1 97 ? -1.398 -1.189 0.400 1.00 98.75 97 ILE A CA 1
ATOM 726 C C . ILE A 1 97 ? -2.300 -0.018 0.778 1.00 98.75 97 ILE A C 1
ATOM 728 O O . ILE A 1 97 ? -2.077 0.630 1.804 1.00 98.75 97 ILE A O 1
ATOM 732 N N . LEU A 1 98 ? -3.335 0.240 -0.022 1.00 98.75 98 LEU A N 1
ATOM 733 C CA . LEU A 1 98 ? -4.371 1.209 0.331 1.00 98.75 98 LEU A CA 1
ATOM 734 C C . LEU A 1 98 ? -5.412 0.563 1.245 1.00 98.75 98 LEU A C 1
ATOM 736 O O . LEU A 1 98 ? -6.012 -0.453 0.909 1.00 98.75 98 LEU A O 1
ATOM 740 N N . ALA A 1 99 ? -5.625 1.158 2.417 1.00 98.56 99 ALA A N 1
ATOM 741 C CA . ALA A 1 99 ? -6.540 0.630 3.426 1.00 98.56 99 ALA A CA 1
ATOM 742 C C . ALA A 1 99 ? -7.216 1.774 4.209 1.00 98.56 99 ALA A C 1
ATOM 744 O O . ALA A 1 99 ? -6.935 1.979 5.394 1.00 98.56 99 ALA A O 1
ATOM 745 N N . PRO A 1 100 ? -8.089 2.572 3.566 1.00 98.06 100 PRO A N 1
ATOM 746 C CA . PRO A 1 100 ? -8.694 3.746 4.198 1.00 98.06 100 PRO A CA 1
ATOM 747 C C . PRO A 1 100 ? -9.637 3.389 5.356 1.00 98.06 100 PRO A C 1
ATOM 749 O O . PRO A 1 100 ? -9.887 4.221 6.223 1.00 98.06 100 PRO A O 1
ATOM 752 N N . HIS A 1 101 ? -10.132 2.149 5.428 1.00 98.00 101 HIS A N 1
ATOM 753 C CA . HIS A 1 101 ? -10.987 1.675 6.521 1.00 98.00 101 HIS A CA 1
ATOM 754 C C . HIS A 1 101 ? -10.278 1.625 7.882 1.00 98.00 101 HIS A C 1
ATOM 756 O O . HIS A 1 101 ? -10.951 1.601 8.913 1.00 98.00 101 HIS A O 1
ATOM 762 N N . LEU A 1 102 ? -8.940 1.666 7.918 1.00 98.31 102 LEU A N 1
ATOM 763 C CA . LEU A 1 102 ? -8.166 1.572 9.161 1.00 98.31 102 LEU A CA 1
ATOM 764 C C . LEU A 1 102 ? -8.325 2.778 10.092 1.00 98.31 102 LEU A C 1
ATOM 766 O O . LEU A 1 102 ? -8.043 2.656 11.282 1.00 98.31 102 LEU A O 1
ATOM 770 N N . ILE A 1 103 ? -8.832 3.913 9.599 1.00 98.12 103 ILE A N 1
ATOM 771 C CA . ILE A 1 103 ? -9.130 5.083 10.444 1.00 98.12 103 ILE A CA 1
ATOM 772 C C . ILE A 1 103 ? -10.202 4.789 11.508 1.00 98.12 103 ILE A C 1
ATOM 774 O O . ILE A 1 103 ? -10.378 5.560 12.444 1.00 98.12 103 ILE A O 1
ATOM 778 N N . ARG A 1 104 ? -10.933 3.675 11.371 1.00 97.56 104 ARG A N 1
ATOM 779 C CA . ARG A 1 104 ? -11.970 3.235 12.314 1.00 97.56 104 ARG A CA 1
ATOM 780 C C . ARG A 1 104 ? -11.445 2.306 13.410 1.00 97.56 104 ARG A C 1
ATOM 782 O O . ARG A 1 104 ? -12.216 1.918 14.283 1.00 97.56 104 ARG A O 1
ATOM 789 N N . LEU A 1 105 ? -10.170 1.917 13.364 1.00 97.81 105 LEU A N 1
ATOM 790 C CA . LEU A 1 105 ? -9.590 1.041 14.377 1.00 97.81 105 LEU A CA 1
ATOM 791 C C . LEU A 1 105 ? -9.440 1.774 15.702 1.00 97.81 105 LEU A C 1
ATOM 793 O O . LEU A 1 105 ? -9.027 2.930 15.732 1.00 97.81 105 LEU A O 1
ATOM 797 N N . LYS A 1 106 ? -9.713 1.078 16.803 1.00 98.44 106 LYS A N 1
ATOM 798 C CA . LYS A 1 106 ? -9.443 1.590 18.145 1.00 98.44 106 LYS A CA 1
ATOM 799 C C . LYS A 1 106 ? -7.996 1.317 18.526 1.00 98.44 106 LYS A C 1
ATOM 801 O O . LYS A 1 106 ? -7.455 0.255 18.222 1.00 98.44 106 LYS A O 1
ATOM 806 N N . LYS A 1 107 ? -7.386 2.246 19.261 1.00 98.50 107 LYS A N 1
ATOM 807 C CA . LYS A 1 107 ? -6.031 2.109 19.815 1.00 98.50 107 LYS A CA 1
ATOM 808 C C . LYS A 1 107 ? -5.879 0.833 20.650 1.00 98.50 107 LYS A C 1
ATOM 810 O O . LYS A 1 107 ? -4.871 0.139 20.540 1.00 98.50 107 LYS A O 1
ATOM 815 N N . LYS A 1 108 ? -6.901 0.511 21.447 1.00 97.94 108 LYS A N 1
ATOM 816 C CA . LYS A 1 108 ? -6.959 -0.707 22.262 1.00 97.94 108 LYS A CA 1
ATOM 817 C C . LYS A 1 108 ? -6.924 -1.978 21.414 1.00 97.94 108 LYS A C 1
ATOM 819 O O . LYS A 1 108 ? -6.152 -2.884 21.714 1.00 97.94 108 LYS A O 1
ATOM 824 N N . ASP A 1 109 ? -7.715 -2.024 20.345 1.00 97.19 109 ASP A N 1
ATOM 825 C CA . ASP A 1 109 ? -7.860 -3.213 19.493 1.00 97.19 109 ASP A CA 1
ATOM 826 C C . ASP A 1 109 ? -6.580 -3.522 18.702 1.00 97.19 109 ASP A C 1
ATOM 828 O O . ASP A 1 109 ? -6.328 -4.671 18.347 1.00 97.19 109 ASP A O 1
ATOM 832 N N . VAL A 1 110 ? -5.738 -2.509 18.467 1.00 96.31 110 VAL A N 1
ATOM 833 C CA . VAL A 1 110 ? -4.411 -2.672 17.847 1.00 96.31 110 VAL A CA 1
ATOM 834 C C . VAL A 1 110 ? -3.281 -2.878 18.865 1.00 96.31 110 VAL A C 1
ATOM 836 O O . VAL A 1 110 ? -2.112 -2.901 18.487 1.00 96.31 110 VAL A O 1
ATOM 839 N N . GLY A 1 111 ? -3.609 -3.046 20.149 1.00 97.31 111 GLY A N 1
ATOM 840 C CA . GLY A 1 111 ? -2.655 -3.420 21.194 1.00 97.31 111 GLY A CA 1
ATOM 841 C C . GLY A 1 111 ? -1.815 -2.276 21.767 1.00 97.31 111 GLY A C 1
ATOM 842 O O . GLY A 1 111 ? -0.807 -2.544 22.421 1.00 97.31 111 GLY A O 1
ATOM 843 N N . LEU A 1 112 ? -2.197 -1.009 21.557 1.00 98.25 112 LEU A N 1
ATOM 844 C CA . LEU A 1 112 ? -1.525 0.106 22.235 1.00 98.25 112 LEU A CA 1
ATOM 845 C C . LEU A 1 112 ? -1.756 0.033 23.752 1.00 98.25 112 LEU A C 1
ATOM 847 O O . LEU A 1 112 ? -2.785 -0.476 24.183 1.00 98.25 112 LEU A O 1
ATOM 851 N N . PRO A 1 113 ? -0.830 0.522 24.592 1.00 98.44 113 PRO A N 1
ATOM 852 C CA . PRO A 1 113 ? -0.999 0.481 26.040 1.00 98.44 113 PRO A CA 1
ATOM 853 C C . PRO A 1 113 ? -2.035 1.500 26.529 1.00 98.44 113 PRO A C 1
ATOM 855 O O . PRO A 1 113 ? -2.184 2.586 25.965 1.00 98.44 113 PRO A O 1
ATOM 858 N N . HIS A 1 114 ? -2.686 1.188 27.653 1.00 98.50 114 HIS A N 1
ATOM 859 C CA . HIS A 1 114 ? -3.392 2.205 28.431 1.00 98.50 114 HIS A CA 1
ATOM 860 C C . HIS A 1 114 ? -2.392 3.269 28.925 1.00 98.50 114 HIS A C 1
ATOM 862 O O . HIS A 1 114 ? -1.254 2.930 29.257 1.00 98.50 114 HIS A O 1
ATOM 868 N N . ILE A 1 115 ? -2.803 4.535 29.031 1.00 98.31 115 ILE A N 1
ATOM 869 C CA . ILE A 1 115 ? -1.933 5.680 29.351 1.00 98.31 115 ILE A CA 1
ATOM 870 C C . ILE A 1 115 ? -1.128 5.494 30.648 1.00 98.31 115 ILE A C 1
ATOM 872 O O . ILE A 1 115 ? 0.024 5.916 30.733 1.00 98.31 115 ILE A O 1
ATOM 876 N N . SER A 1 116 ? -1.683 4.781 31.634 1.00 98.00 116 SER A N 1
ATOM 877 C CA . SER A 1 116 ? -0.997 4.447 32.894 1.00 98.00 116 SER A CA 1
ATOM 878 C C . SER A 1 116 ? 0.185 3.479 32.743 1.00 98.00 116 SER A C 1
ATOM 880 O O . SER A 1 116 ? 1.000 3.371 33.654 1.00 98.00 116 SER A O 1
ATOM 882 N N . LYS A 1 117 ? 0.283 2.773 31.611 1.00 98.25 117 LYS A N 1
ATOM 883 C CA . LYS A 1 117 ? 1.363 1.832 31.270 1.00 98.25 117 LYS A CA 1
ATOM 884 C C . LYS A 1 117 ? 2.216 2.311 30.090 1.00 98.25 117 LYS A C 1
ATOM 886 O O . LYS A 1 117 ? 3.125 1.599 29.674 1.00 98.25 117 LYS A O 1
ATOM 891 N N . ALA A 1 118 ? 1.901 3.476 29.527 1.00 98.06 118 ALA A N 1
ATOM 892 C CA . ALA A 1 118 ? 2.593 4.025 28.373 1.00 98.06 118 ALA A CA 1
ATOM 893 C C . ALA A 1 118 ? 3.895 4.726 28.783 1.00 98.06 118 ALA A C 1
ATOM 895 O O . ALA A 1 118 ? 3.956 5.393 29.819 1.00 98.06 118 ALA A O 1
ATOM 896 N N . THR A 1 119 ? 4.925 4.615 27.945 1.00 98.50 119 THR A N 1
ATOM 897 C CA . THR A 1 119 ? 6.144 5.422 28.078 1.00 98.50 119 THR A CA 1
ATOM 898 C C . THR A 1 119 ? 5.866 6.886 27.734 1.00 98.50 119 THR A C 1
ATOM 900 O O . THR A 1 119 ? 4.892 7.203 27.050 1.00 98.50 119 THR A O 1
ATOM 903 N N . GLU A 1 120 ? 6.749 7.796 28.146 1.00 98.31 120 GLU A N 1
ATOM 904 C CA . GLU A 1 120 ? 6.617 9.218 27.796 1.00 98.31 120 GLU A CA 1
ATOM 905 C C . GLU A 1 120 ? 6.627 9.451 26.278 1.00 98.31 120 GLU A C 1
ATOM 907 O O . GLU A 1 120 ? 5.884 10.290 25.773 1.00 98.31 120 GLU A O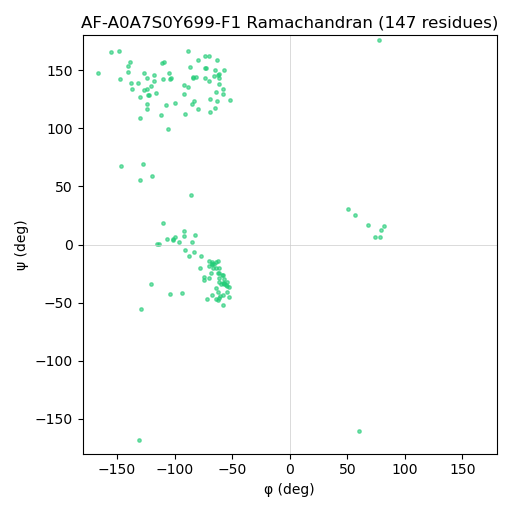 1
ATOM 912 N N . LEU A 1 121 ? 7.395 8.647 25.534 1.00 98.00 121 LEU A N 1
ATOM 913 C CA . LEU A 1 121 ? 7.401 8.681 24.073 1.00 98.00 121 LEU A CA 1
ATOM 914 C C . LEU A 1 121 ? 6.038 8.275 23.493 1.00 98.00 121 LEU A C 1
ATOM 916 O O . LEU A 1 121 ? 5.498 8.976 22.644 1.00 98.00 121 LEU A O 1
ATOM 920 N N . GLN A 1 122 ? 5.453 7.180 23.989 1.00 98.25 122 GLN A N 1
ATOM 921 C CA . GLN A 1 122 ? 4.133 6.723 23.5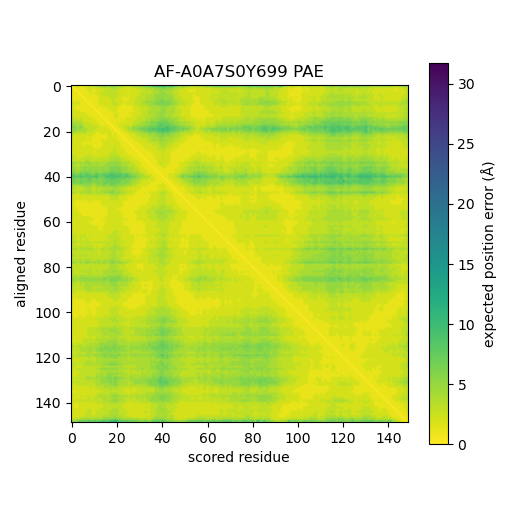47 1.00 98.25 122 GLN A CA 1
ATOM 922 C C . GLN A 1 122 ? 3.041 7.750 23.849 1.00 98.25 122 GLN A C 1
ATOM 924 O O . GLN A 1 122 ? 2.189 7.989 22.999 1.00 98.25 122 GLN A O 1
ATOM 929 N N . LYS A 1 123 ? 3.081 8.394 25.022 1.00 97.94 123 LYS A N 1
ATOM 930 C CA . LYS A 1 123 ? 2.140 9.466 25.376 1.00 97.94 123 LYS A CA 1
ATOM 931 C C . LYS A 1 123 ? 2.275 10.662 24.438 1.00 97.94 123 LYS A C 1
ATOM 933 O O . LYS A 1 123 ? 1.271 11.132 23.909 1.00 97.94 123 LYS A O 1
ATOM 938 N N . ARG A 1 124 ? 3.509 11.119 24.197 1.00 97.69 124 ARG A N 1
ATOM 939 C CA . ARG A 1 124 ? 3.809 12.240 23.293 1.00 97.69 124 ARG A CA 1
ATOM 940 C C . ARG A 1 124 ? 3.297 11.980 21.876 1.00 97.69 124 ARG A C 1
ATOM 942 O O . ARG A 1 124 ? 2.714 12.872 21.272 1.00 97.69 124 ARG A O 1
ATOM 949 N N . ASP A 1 125 ? 3.495 10.766 21.372 1.00 97.31 125 ASP A N 1
ATOM 950 C CA . ASP A 1 125 ? 3.131 10.390 20.002 1.00 97.31 125 ASP A CA 1
ATOM 951 C C . ASP A 1 125 ? 1.657 9.954 19.874 1.00 97.31 125 ASP A C 1
ATOM 953 O O . ASP A 1 125 ? 1.215 9.551 18.799 1.00 97.31 125 ASP A O 1
ATOM 957 N N . GLY A 1 126 ? 0.877 9.998 20.962 1.00 96.75 126 GLY A N 1
ATOM 958 C CA . GLY A 1 126 ? -0.516 9.540 20.976 1.00 96.75 126 GLY A CA 1
ATOM 959 C C . GLY A 1 126 ? -0.676 8.023 20.800 1.00 96.75 126 GLY A C 1
ATOM 960 O O . GLY A 1 126 ? -1.778 7.547 20.516 1.00 96.75 126 GLY A O 1
ATOM 961 N N . MET A 1 127 ? 0.402 7.260 20.997 1.00 98.12 127 MET A N 1
ATOM 962 C CA . MET A 1 127 ? 0.485 5.797 20.914 1.00 98.12 127 MET A CA 1
ATOM 963 C C . MET A 1 127 ? 0.087 5.125 22.238 1.00 98.12 127 MET A C 1
ATOM 965 O O . MET A 1 127 ? 0.729 4.188 22.711 1.00 98.12 127 MET A O 1
ATOM 969 N N . CYS A 1 128 ? -0.981 5.625 22.852 1.00 98.31 128 CYS A N 1
ATOM 970 C CA . CYS A 1 128 ? -1.635 5.064 24.028 1.00 98.31 128 CYS A CA 1
ATOM 971 C C . CYS A 1 128 ? -3.100 5.507 24.071 1.00 98.31 128 CYS A C 1
ATOM 973 O O . CYS A 1 128 ? -3.482 6.453 23.376 1.00 98.31 128 CYS A O 1
ATOM 975 N N . TYR A 1 129 ? -3.904 4.848 24.902 1.00 98.56 129 TYR A N 1
ATOM 976 C CA . TYR A 1 129 ? -5.313 5.192 25.102 1.00 98.56 129 TYR A CA 1
ATOM 977 C C . TYR A 1 129 ? -5.646 5.397 26.583 1.00 98.56 129 TYR A C 1
ATOM 979 O O . TYR A 1 129 ? -5.066 4.749 27.450 1.00 98.56 129 TYR A O 1
ATOM 987 N N . GLU A 1 130 ? -6.583 6.285 26.884 1.00 98.06 130 GLU A N 1
ATOM 988 C CA . GLU A 1 130 ? -7.216 6.409 28.200 1.00 98.06 130 GLU A CA 1
ATOM 989 C C . GLU A 1 130 ? -8.624 5.801 28.166 1.00 98.06 130 GLU A C 1
ATOM 991 O O . GLU A 1 130 ? -8.999 5.040 29.057 1.00 98.06 130 GLU A O 1
ATOM 996 N N . LYS A 1 131 ? -9.383 6.063 27.095 1.00 98.06 131 LYS A N 1
ATOM 997 C CA . LYS A 1 131 ? -10.706 5.474 26.861 1.00 98.06 131 LYS A CA 1
ATOM 998 C C . LYS A 1 131 ? -10.639 4.361 25.823 1.00 98.06 131 LYS A C 1
ATOM 1000 O O . LYS A 1 131 ? -9.910 4.435 24.835 1.00 98.06 131 LYS A O 1
ATOM 1005 N N . ASP A 1 132 ? -11.440 3.324 26.042 1.00 97.44 132 ASP A N 1
ATOM 1006 C CA . ASP A 1 132 ? -11.473 2.127 25.196 1.00 97.44 132 ASP A CA 1
ATOM 1007 C C . ASP A 1 132 ? -11.943 2.395 23.753 1.00 97.44 132 ASP A C 1
ATOM 1009 O O . ASP A 1 132 ? -11.694 1.577 22.871 1.00 97.44 132 ASP A O 1
ATOM 1013 N N . ASP A 1 133 ? -12.645 3.500 23.503 1.00 97.75 133 ASP A N 1
ATOM 1014 C CA . ASP A 1 133 ? -13.212 3.880 22.207 1.00 97.75 133 ASP A CA 1
ATOM 1015 C C . ASP A 1 133 ? -12.331 4.840 21.392 1.00 97.75 133 ASP A C 1
ATOM 1017 O O . ASP A 1 133 ? -12.706 5.214 20.280 1.00 97.75 133 ASP A O 1
ATOM 1021 N N . GLU A 1 134 ? -11.145 5.200 21.892 1.00 98.44 134 GLU A N 1
ATOM 1022 C CA . GLU A 1 134 ? -10.221 6.072 21.171 1.00 98.44 134 GLU A CA 1
ATOM 1023 C C . GLU A 1 134 ? -9.746 5.445 19.860 1.00 98.44 134 GLU A C 1
ATOM 1025 O O . GLU A 1 134 ? -9.139 4.370 19.839 1.00 98.44 134 GLU A O 1
ATOM 1030 N N . LEU A 1 135 ? -9.960 6.164 18.758 1.00 98.50 135 LEU A N 1
ATOM 1031 C CA . LEU A 1 135 ? -9.504 5.754 17.437 1.00 98.50 135 LEU A CA 1
ATOM 1032 C C . LEU A 1 135 ? -7.989 5.915 17.291 1.00 98.50 135 LEU A C 1
ATOM 1034 O O . LEU A 1 135 ? -7.380 6.875 17.776 1.00 98.50 135 LEU A O 1
ATOM 1038 N N . TYR A 1 136 ? -7.376 4.979 16.575 1.00 98.31 136 TYR A N 1
ATOM 1039 C CA . TYR A 1 136 ? -5.986 5.069 16.162 1.00 98.31 136 TYR A CA 1
ATOM 1040 C C . TYR A 1 136 ? -5.778 6.341 15.337 1.00 98.31 136 TYR A C 1
ATOM 1042 O O . TYR A 1 136 ? -6.587 6.672 14.468 1.00 98.31 136 TYR A O 1
ATOM 1050 N N . ASN A 1 137 ? -4.713 7.083 15.651 1.00 97.88 137 ASN A N 1
ATOM 1051 C CA . ASN A 1 137 ? -4.433 8.390 15.053 1.00 97.88 137 ASN A CA 1
ATOM 1052 C C . ASN A 1 137 ? -5.635 9.365 15.100 1.00 97.88 137 ASN A C 1
ATOM 1054 O O . ASN A 1 137 ? -5.821 10.184 14.202 1.00 97.88 137 ASN A O 1
ATOM 1058 N N . ASN A 1 138 ? -6.493 9.254 16.123 1.00 96.88 138 ASN A N 1
ATOM 1059 C CA . ASN A 1 138 ? -7.702 10.067 16.305 1.00 96.88 138 ASN A CA 1
ATOM 1060 C C . ASN A 1 138 ? -8.686 10.003 15.117 1.00 96.88 138 ASN A C 1
ATOM 1062 O O . ASN A 1 138 ? -9.436 10.948 14.881 1.00 96.88 138 ASN A O 1
ATOM 1066 N N . GLY A 1 139 ? -8.661 8.914 14.340 1.00 97.12 139 GLY A N 1
ATOM 1067 C CA . GLY A 1 139 ? -9.462 8.767 13.121 1.00 97.12 139 GLY A CA 1
ATOM 1068 C C . GLY A 1 139 ? -8.959 9.581 11.923 1.00 97.12 139 GLY A C 1
ATOM 1069 O O . GLY A 1 139 ? -9.618 9.618 10.886 1.00 97.12 139 GLY A O 1
ATOM 1070 N N . GLY A 1 140 ? -7.798 10.229 12.041 1.00 97.88 140 GLY A N 1
ATOM 1071 C CA . GLY A 1 140 ? -7.140 10.928 10.942 1.00 97.88 140 GLY A CA 1
ATOM 1072 C C . GLY A 1 140 ? -6.378 9.977 10.019 1.00 97.88 140 GLY A C 1
ATOM 1073 O O . GLY A 1 140 ? -5.973 8.884 10.422 1.00 97.88 140 GLY A O 1
ATOM 1074 N N . ALA A 1 141 ? -6.123 10.416 8.786 1.00 98.00 141 ALA A N 1
ATOM 1075 C CA . ALA A 1 141 ? -5.303 9.671 7.834 1.00 98.00 141 ALA A CA 1
ATOM 1076 C C . ALA A 1 141 ? -3.867 9.477 8.349 1.00 98.00 141 ALA A C 1
ATOM 1078 O O . ALA A 1 141 ? -3.282 10.368 8.966 1.00 98.00 141 ALA A O 1
ATOM 1079 N N . PHE A 1 142 ? -3.289 8.313 8.064 1.00 98.25 142 PHE A N 1
ATOM 1080 C CA . PHE A 1 142 ? -1.917 7.977 8.427 1.00 98.25 142 PHE A CA 1
ATOM 1081 C C . PHE A 1 142 ? -1.292 7.041 7.395 1.00 98.25 142 PHE A C 1
ATOM 1083 O O . PHE A 1 142 ? -1.982 6.431 6.580 1.00 98.25 142 PHE A O 1
ATOM 1090 N N . LYS A 1 143 ? 0.032 6.898 7.477 1.00 98.38 143 LYS A N 1
ATOM 1091 C CA . LYS A 1 143 ? 0.787 5.829 6.821 1.00 98.38 143 LYS A CA 1
ATOM 1092 C C . LYS A 1 143 ? 1.603 5.076 7.867 1.00 98.38 143 LYS A C 1
ATOM 1094 O O . LYS A 1 143 ? 2.119 5.693 8.796 1.00 98.38 143 LYS A O 1
ATOM 1099 N N . VAL A 1 144 ? 1.720 3.761 7.709 1.00 97.62 144 VAL A N 1
ATOM 1100 C CA . VAL A 1 144 ? 2.608 2.910 8.517 1.00 97.62 144 VAL A CA 1
ATOM 1101 C C . VAL A 1 144 ? 3.647 2.312 7.586 1.00 97.62 144 VAL A C 1
ATOM 1103 O O . VAL A 1 144 ? 3.297 1.774 6.539 1.00 97.62 144 VAL A O 1
ATOM 1106 N N . CYS A 1 145 ? 4.915 2.411 7.969 1.00 98.12 145 CYS A N 1
ATOM 1107 C CA . CYS A 1 145 ? 6.035 1.871 7.210 1.00 98.12 145 CYS A CA 1
ATOM 1108 C C . CYS A 1 145 ? 6.791 0.857 8.070 1.00 98.12 145 CYS A C 1
ATOM 1110 O O . CYS A 1 145 ? 7.079 1.132 9.235 1.00 98.12 145 CYS A O 1
ATOM 1112 N N . ALA A 1 146 ? 7.152 -0.278 7.479 1.00 98.06 146 ALA A N 1
ATOM 1113 C CA . ALA A 1 146 ? 8.071 -1.256 8.047 1.00 98.06 146 ALA A CA 1
ATOM 1114 C C . ALA A 1 146 ? 9.175 -1.518 7.017 1.00 98.06 146 ALA A C 1
ATOM 1116 O O . ALA A 1 146 ? 8.881 -1.641 5.832 1.00 98.06 146 ALA A O 1
ATOM 1117 N N . ARG A 1 147 ? 10.430 -1.498 7.473 1.00 98.00 147 ARG A N 1
ATOM 1118 C CA . ARG A 1 147 ? 11.649 -1.683 6.671 1.00 98.00 147 ARG A CA 1
ATOM 1119 C C . ARG A 1 147 ? 12.849 -1.913 7.587 1.00 98.00 147 ARG A C 1
ATOM 1121 O O . ARG A 1 147 ? 12.893 -1.300 8.666 1.00 98.00 147 ARG A O 1
ATOM 1128 N N . ASP A 1 148 ? 13.800 -2.700 7.116 1.00 97.56 148 ASP A N 1
ATOM 1129 C CA . ASP A 1 148 ? 15.118 -2.975 7.690 1.00 97.56 148 ASP A CA 1
ATOM 1130 C C . ASP A 1 148 ? 16.227 -2.807 6.625 1.00 97.56 148 ASP A C 1
ATOM 1132 O O . ASP A 1 148 ? 15.996 -2.130 5.619 1.00 97.56 148 ASP A O 1
ATOM 1136 N N . ALA A 1 149 ? 17.446 -3.266 6.936 1.00 88.94 149 ALA A N 1
ATOM 1137 C CA . ALA A 1 149 ? 18.656 -3.120 6.121 1.00 88.94 149 ALA A CA 1
ATOM 1138 C C . ALA A 1 149 ? 19.038 -4.440 5.448 1.00 88.94 149 ALA A C 1
ATOM 1140 O O . ALA A 1 149 ? 18.806 -5.493 6.084 1.00 88.94 149 ALA A O 1
#

Organism: Hemiselmis andersenii (NCBI:txid464988)

Sequence (149 aa):
AEALKPPSDLMTLPYTANSDQKAEVYCSLLLRPLACPEVVGFTEEKSNEVRFIAPGSMVSNLDFVESIFGNGDNPDLAENDAALDPEHWTGTTGCVILAPHLIRLKKKDVGLPHISKATELQKRDGMCYEKDDELYNNGGAFKVCARDA

Nearest PDB structures (foldseek):
  6k31-assembly1_B  TM=1.002E+00  e=6.250E-19  Actinomyces israelii
  8e1u-assembly4_G  TM=9.935E-01  e=1.123E-18  Propionibacterium freudenreichii subsp. shermanii
  8e1u-assembly1_F-2  TM=9.921E-01  e=1.053E-18  Propionibacterium freudenreichii subsp. shermanii
  8e1u-assembly3_C  TM=9.936E-01  e=1.280E-18  Propionibacterium freudenreichii subsp. shermanii
  8e1u-assembly4_E-2  TM=9.935E-01  e=1.773E-18  Propionibacterium freudenreichii subsp. shermanii

pLDDT: mean 97.71, std 1.16, range [88.94, 98.81]

Mean predicted aligned error: 3.02 Å

Secondary structure (DSSP, 8-state):
-GGG---HHHHB-GGGTTSSS--B-EEEEEE--EEE--BTTTB--EEEEEEEEEEGGGTHHHHHHHHHH-----TTSGGG-GGG-TTTEEEEEEEEE--GGGGG-BTTTTTPPBGGG--HHHHHTT-SBSSTTPBGGGG----------